Protein AF-A0A954ZUH5-F1 (afdb_monomer)

Structure (mmCIF, N/CA/C/O backbone):
data_AF-A0A954ZUH5-F1
#
_entry.id   AF-A0A954ZUH5-F1
#
loop_
_atom_site.group_PDB
_atom_site.id
_atom_site.type_symbol
_atom_site.label_atom_id
_atom_site.label_alt_id
_atom_site.label_comp_id
_atom_site.label_asym_id
_atom_site.label_entity_id
_atom_site.label_seq_id
_atom_site.pdbx_PDB_ins_code
_atom_site.Cartn_x
_atom_site.Cartn_y
_atom_site.Cartn_z
_atom_site.occupancy
_atom_site.B_iso_or_equiv
_atom_site.auth_seq_id
_atom_site.auth_comp_id
_atom_site.auth_asym_id
_atom_site.auth_atom_id
_atom_site.pdbx_PDB_model_num
ATOM 1 N N . MET A 1 1 ? 46.910 -69.324 -41.216 1.00 46.38 1 MET A N 1
ATOM 2 C CA . MET A 1 1 ? 46.425 -70.567 -40.575 1.00 46.38 1 MET A CA 1
ATOM 3 C C . MET A 1 1 ? 47.470 -71.084 -39.598 1.00 46.38 1 MET A C 1
ATOM 5 O O . MET A 1 1 ? 48.427 -71.662 -40.086 1.00 46.38 1 MET A O 1
ATOM 9 N N . LYS A 1 2 ? 47.300 -70.871 -38.282 1.00 40.41 2 LYS A N 1
ATOM 10 C CA . LYS A 1 2 ? 47.673 -71.784 -37.175 1.00 40.41 2 LYS A CA 1
ATOM 11 C C . LYS A 1 2 ? 46.876 -71.340 -35.934 1.00 40.41 2 LYS A C 1
ATOM 13 O O . LYS A 1 2 ? 47.019 -70.199 -35.511 1.00 40.41 2 LYS A O 1
ATOM 18 N N . TYR A 1 3 ? 45.994 -72.207 -35.438 1.00 48.09 3 TYR A N 1
ATOM 19 C CA . TYR A 1 3 ? 45.197 -72.024 -34.219 1.00 48.09 3 TYR A CA 1
ATOM 20 C C . TYR A 1 3 ? 46.047 -72.396 -32.993 1.00 48.09 3 TYR A C 1
ATOM 22 O O . TYR A 1 3 ? 46.725 -73.423 -33.020 1.00 48.09 3 TYR A O 1
ATOM 30 N N . THR A 1 4 ? 46.011 -71.595 -31.930 1.00 46.72 4 THR A N 1
ATOM 31 C CA . THR A 1 4 ? 46.540 -71.951 -30.602 1.00 46.72 4 THR A CA 1
ATOM 32 C C . THR A 1 4 ? 45.427 -72.613 -29.771 1.00 46.72 4 THR A C 1
ATOM 34 O O . THR A 1 4 ? 44.310 -72.092 -29.759 1.00 46.72 4 THR A O 1
ATOM 37 N N . PRO A 1 5 ? 45.666 -73.767 -29.113 1.00 46.47 5 PRO A N 1
ATOM 38 C CA . PRO A 1 5 ? 44.614 -74.503 -28.423 1.00 46.47 5 PRO A CA 1
ATOM 39 C C . PRO A 1 5 ? 44.419 -74.024 -26.979 1.00 46.47 5 PRO A C 1
ATOM 41 O O . PRO A 1 5 ? 45.350 -73.600 -26.297 1.00 46.47 5 PRO A O 1
ATOM 44 N N . ALA A 1 6 ? 43.166 -74.127 -26.547 1.00 48.19 6 ALA A N 1
ATOM 45 C CA . ALA A 1 6 ? 42.668 -73.840 -25.215 1.00 48.19 6 ALA A CA 1
ATOM 46 C C . ALA A 1 6 ? 43.311 -74.721 -24.131 1.00 48.19 6 ALA A C 1
ATOM 48 O O . ALA A 1 6 ? 43.500 -75.920 -24.328 1.00 48.19 6 ALA A O 1
ATOM 49 N N . MET A 1 7 ? 43.535 -74.143 -22.951 1.00 45.78 7 MET A N 1
ATOM 50 C CA . MET A 1 7 ? 43.726 -74.890 -21.711 1.00 45.78 7 MET A CA 1
ATOM 51 C C . MET A 1 7 ? 42.726 -74.366 -20.678 1.00 45.78 7 MET A C 1
ATOM 53 O O . MET A 1 7 ? 42.839 -73.251 -20.178 1.00 45.78 7 MET A O 1
ATOM 57 N N . ILE A 1 8 ? 41.703 -75.178 -20.430 1.00 51.97 8 ILE A N 1
ATOM 58 C CA . ILE A 1 8 ? 40.716 -75.027 -19.361 1.00 51.97 8 ILE A CA 1
ATOM 59 C C . ILE A 1 8 ? 41.297 -75.717 -18.123 1.00 51.97 8 ILE A C 1
ATOM 61 O O . ILE A 1 8 ? 41.652 -76.891 -18.206 1.00 51.97 8 ILE A O 1
ATOM 65 N N . ALA A 1 9 ? 41.347 -75.035 -16.979 1.00 43.84 9 ALA A N 1
ATOM 66 C CA . ALA A 1 9 ? 41.432 -75.689 -15.674 1.00 43.84 9 ALA A CA 1
ATOM 67 C C . ALA A 1 9 ? 40.775 -74.812 -14.598 1.00 43.84 9 ALA A C 1
ATOM 69 O O . ALA A 1 9 ? 41.176 -73.678 -14.350 1.00 43.84 9 ALA A O 1
ATOM 70 N N . SER A 1 10 ? 39.722 -75.368 -14.014 1.00 49.03 10 SER A N 1
ATOM 71 C CA . SER A 1 10 ? 38.830 -74.784 -13.018 1.00 49.03 10 SER A CA 1
ATOM 72 C C . SER A 1 10 ? 39.357 -74.953 -11.581 1.00 49.03 10 SER A C 1
ATOM 74 O O . SER A 1 10 ? 40.108 -75.888 -11.319 1.00 49.03 10 SER A O 1
ATOM 76 N N . LEU A 1 11 ? 38.792 -74.155 -10.654 1.00 44.03 11 LEU A N 1
ATOM 77 C CA . LEU A 1 11 ? 38.324 -74.546 -9.298 1.00 44.03 11 LEU A CA 1
ATOM 78 C C . LEU A 1 11 ? 39.013 -73.923 -8.041 1.00 44.03 11 LEU A C 1
ATOM 80 O O . LEU A 1 11 ? 39.889 -74.522 -7.437 1.00 44.03 11 LEU A O 1
ATOM 84 N N . ALA A 1 12 ? 38.454 -72.777 -7.609 1.00 45.81 12 ALA A N 1
ATOM 85 C CA . ALA A 1 12 ? 37.779 -72.502 -6.313 1.00 45.81 12 ALA A CA 1
ATOM 86 C C . ALA A 1 12 ? 38.516 -72.134 -4.986 1.00 45.81 12 ALA A C 1
ATOM 88 O O . ALA A 1 12 ? 39.625 -72.570 -4.708 1.00 45.81 12 ALA A O 1
ATOM 89 N N . LEU A 1 13 ? 37.729 -71.421 -4.142 1.00 45.84 13 LEU A N 1
ATOM 90 C CA . LEU A 1 13 ? 37.858 -71.009 -2.716 1.00 45.84 13 LEU A CA 1
ATOM 91 C C . LEU A 1 13 ? 38.630 -69.686 -2.450 1.00 45.84 13 LEU A C 1
ATOM 93 O O . LEU A 1 13 ? 39.673 -69.463 -3.036 1.00 45.84 13 LEU A O 1
ATOM 97 N N . LEU A 1 14 ? 38.224 -68.745 -1.581 1.00 48.12 14 LEU A N 1
ATOM 98 C CA . LEU A 1 14 ? 37.184 -68.695 -0.546 1.00 48.12 14 LEU A CA 1
ATOM 99 C C . LEU A 1 14 ? 36.821 -67.224 -0.227 1.00 48.12 14 LEU A C 1
ATOM 101 O O . LEU A 1 14 ? 37.652 -66.325 -0.317 1.00 48.12 14 LEU A O 1
ATOM 105 N N . SER A 1 15 ? 35.571 -67.014 0.165 1.00 54.16 15 SER A N 1
ATOM 106 C CA . SER A 1 15 ? 34.878 -65.753 0.420 1.00 54.16 15 SER A CA 1
ATOM 107 C C . SER A 1 15 ? 35.461 -64.890 1.549 1.00 54.16 15 SER A C 1
ATOM 109 O O . SER A 1 15 ? 35.590 -65.353 2.679 1.00 54.16 15 SER A O 1
ATOM 111 N N . THR A 1 16 ? 35.607 -63.586 1.309 1.00 53.78 16 THR A N 1
ATOM 112 C CA . THR A 1 16 ? 35.253 -62.573 2.313 1.00 53.78 16 THR A CA 1
ATOM 113 C C . THR A 1 16 ? 33.978 -61.893 1.837 1.00 53.78 16 THR A C 1
ATOM 115 O O . THR A 1 16 ? 33.985 -60.992 1.004 1.00 53.78 16 THR A O 1
ATOM 118 N N . ALA A 1 17 ? 32.838 -62.367 2.340 1.00 52.12 17 ALA A N 1
ATOM 119 C CA . ALA A 1 17 ? 31.619 -61.582 2.280 1.00 52.12 17 ALA A CA 1
ATOM 120 C C . ALA A 1 17 ? 31.846 -60.362 3.180 1.00 52.12 17 ALA A C 1
ATOM 122 O O . ALA A 1 17 ? 31.675 -60.439 4.395 1.00 52.12 17 ALA A O 1
ATOM 123 N N . ALA A 1 18 ? 32.285 -59.243 2.604 1.00 52.88 18 ALA A N 1
ATOM 124 C CA . ALA A 1 18 ? 32.026 -57.966 3.236 1.00 52.88 18 ALA A CA 1
ATOM 125 C C . ALA A 1 18 ? 30.503 -57.863 3.311 1.00 52.88 18 ALA A C 1
ATOM 127 O O . ALA A 1 18 ? 29.826 -57.822 2.283 1.00 52.88 18 ALA A O 1
ATOM 128 N N . LEU A 1 19 ? 29.965 -57.913 4.528 1.00 51.16 19 LEU A N 1
ATOM 129 C CA . LEU A 1 19 ? 28.589 -57.539 4.796 1.00 51.16 19 LEU A CA 1
ATOM 130 C C . LEU A 1 19 ? 28.461 -56.062 4.416 1.00 51.16 19 LEU A C 1
ATOM 132 O O . LEU A 1 19 ? 28.587 -55.179 5.260 1.00 51.16 19 LEU A O 1
ATOM 136 N N . ALA A 1 20 ? 28.213 -55.781 3.139 1.00 53.59 20 ALA A N 1
ATOM 137 C CA . ALA A 1 20 ? 27.422 -54.626 2.790 1.00 53.59 20 ALA A CA 1
ATOM 138 C C . ALA A 1 20 ? 26.044 -54.926 3.388 1.00 53.59 20 ALA A C 1
ATOM 140 O O . ALA A 1 20 ? 25.205 -55.580 2.769 1.00 53.59 20 ALA A O 1
ATOM 141 N N . GLY A 1 21 ? 25.847 -54.525 4.651 1.00 58.97 21 GLY A N 1
ATOM 142 C CA . GLY A 1 21 ? 24.502 -54.338 5.185 1.00 58.97 21 GLY A CA 1
ATOM 143 C C . GLY A 1 21 ? 23.717 -53.511 4.168 1.00 58.97 21 GLY A C 1
ATOM 144 O O . GLY A 1 21 ? 24.354 -52.764 3.421 1.00 58.97 21 GLY A O 1
ATOM 145 N N . PRO A 1 22 ? 22.387 -53.668 4.068 1.00 56.44 22 PRO A N 1
ATOM 146 C CA . PRO A 1 22 ? 21.622 -52.967 3.051 1.00 56.44 22 PRO A CA 1
ATOM 147 C C . PRO A 1 22 ? 21.972 -51.485 3.162 1.00 56.44 22 PRO A C 1
ATOM 149 O O . PRO A 1 22 ? 21.587 -50.827 4.127 1.00 56.44 22 PRO A O 1
ATOM 152 N N . SER A 1 23 ? 22.760 -50.963 2.214 1.00 61.66 23 SER A N 1
ATOM 153 C CA . SER A 1 23 ? 22.836 -49.532 2.002 1.00 61.66 23 SER A CA 1
ATOM 154 C C . SER A 1 23 ? 21.443 -49.252 1.500 1.00 61.66 23 SER A C 1
ATOM 156 O O . SER A 1 23 ? 21.177 -49.531 0.330 1.00 61.66 23 SER A O 1
ATOM 158 N N . GLY A 1 24 ? 20.526 -48.925 2.422 1.00 58.62 24 GLY A N 1
ATOM 159 C CA . GLY A 1 24 ? 19.152 -48.575 2.103 1.00 58.62 24 GLY A CA 1
ATOM 160 C C . GLY A 1 24 ? 19.267 -47.674 0.898 1.00 58.62 24 GLY A C 1
ATOM 161 O O . GLY A 1 24 ? 19.925 -46.637 1.010 1.00 58.62 24 GLY A O 1
ATOM 162 N N . GLY A 1 25 ? 18.863 -48.207 -0.266 1.00 61.41 25 GLY A N 1
ATOM 163 C CA . GLY A 1 25 ? 19.246 -47.636 -1.551 1.00 61.41 25 GLY A CA 1
ATOM 164 C C . GLY A 1 25 ? 18.950 -46.153 -1.486 1.00 61.41 25 GLY A C 1
ATOM 165 O O . GLY A 1 25 ? 17.997 -45.781 -0.804 1.00 61.41 25 GLY A O 1
ATOM 166 N N . ALA A 1 26 ? 19.786 -45.311 -2.095 1.00 62.41 26 ALA A N 1
ATOM 167 C CA . ALA A 1 26 ? 19.465 -43.896 -2.178 1.00 62.41 26 ALA A CA 1
ATOM 168 C C . ALA A 1 26 ? 18.059 -43.810 -2.780 1.00 62.41 26 ALA A C 1
ATOM 170 O O . ALA A 1 26 ? 17.872 -44.085 -3.965 1.00 62.41 26 ALA A O 1
ATOM 171 N N . PHE A 1 27 ? 17.057 -43.586 -1.930 1.00 65.19 27 PHE A N 1
ATOM 172 C CA . PHE A 1 27 ? 15.677 -43.479 -2.348 1.00 65.19 27 PHE A CA 1
ATOM 173 C C . PHE A 1 27 ? 15.597 -42.093 -2.962 1.00 65.19 27 PHE A C 1
ATOM 175 O O . PHE A 1 27 ? 15.277 -41.109 -2.304 1.00 65.19 27 PHE A O 1
ATOM 182 N N . GLU A 1 28 ? 16.044 -42.014 -4.207 1.00 70.88 28 GLU A N 1
ATOM 183 C CA . GLU A 1 28 ? 15.976 -40.816 -5.006 1.00 70.88 28 GLU A CA 1
ATOM 184 C C . GLU A 1 28 ? 14.558 -40.736 -5.554 1.00 70.88 28 GLU A C 1
ATOM 186 O O . GLU A 1 28 ? 14.070 -41.647 -6.228 1.00 70.88 28 GLU A O 1
ATOM 191 N N . ILE A 1 29 ? 13.867 -39.649 -5.226 1.00 69.50 29 ILE A N 1
ATOM 192 C CA . ILE A 1 29 ? 12.591 -39.338 -5.855 1.00 69.50 29 ILE A CA 1
ATOM 193 C C . ILE A 1 29 ? 12.925 -38.834 -7.258 1.00 69.50 29 ILE A C 1
ATOM 195 O O . ILE A 1 29 ? 13.172 -37.651 -7.468 1.00 69.50 29 ILE A O 1
ATOM 199 N N . THR A 1 30 ? 12.962 -39.751 -8.221 1.00 78.31 30 THR A N 1
ATOM 200 C CA . THR A 1 30 ? 13.304 -39.443 -9.618 1.00 78.31 30 THR A CA 1
ATOM 201 C C . THR A 1 30 ? 12.175 -38.733 -10.364 1.00 78.31 30 THR A C 1
ATOM 203 O O . THR A 1 30 ? 12.374 -38.246 -11.474 1.00 78.31 30 THR A O 1
ATOM 206 N N . TRP A 1 31 ? 10.971 -38.704 -9.787 1.00 79.44 31 TRP A N 1
ATOM 207 C CA . TRP A 1 31 ? 9.814 -38.017 -10.344 1.00 79.44 31 TRP A CA 1
ATOM 208 C C . TRP A 1 31 ? 8.847 -37.595 -9.239 1.00 79.44 31 TRP A C 1
ATOM 210 O O . TRP A 1 31 ? 8.526 -38.380 -8.347 1.00 79.44 31 TRP A O 1
ATOM 220 N N . TYR A 1 32 ? 8.359 -36.363 -9.330 1.00 67.88 32 TYR A N 1
ATOM 221 C CA . TYR A 1 32 ? 7.309 -35.813 -8.482 1.00 67.88 32 TYR A CA 1
ATOM 222 C C . TYR A 1 32 ? 6.506 -34.781 -9.283 1.00 67.88 32 TYR A C 1
ATOM 224 O O . TYR A 1 32 ? 7.042 -34.139 -10.186 1.00 67.88 32 TYR A O 1
ATOM 232 N N . THR A 1 33 ? 5.230 -34.605 -8.940 1.00 58.50 33 THR A N 1
ATOM 233 C CA . THR A 1 33 ? 4.425 -33.446 -9.357 1.00 58.50 33 THR A CA 1
ATOM 234 C C . THR A 1 33 ? 3.999 -32.694 -8.100 1.00 58.50 33 THR A C 1
ATOM 236 O O . THR A 1 33 ? 3.696 -33.315 -7.082 1.00 58.50 33 THR A O 1
ATOM 239 N N . ILE A 1 34 ? 4.040 -31.362 -8.143 1.00 66.38 34 ILE A N 1
ATOM 240 C CA . ILE A 1 34 ? 3.505 -30.502 -7.084 1.00 66.38 34 ILE A CA 1
ATOM 241 C C . ILE A 1 34 ? 2.141 -30.007 -7.567 1.00 66.38 34 ILE A C 1
ATOM 243 O O . ILE A 1 34 ? 2.070 -29.118 -8.410 1.00 66.38 34 ILE A O 1
ATOM 247 N N . ASP A 1 35 ? 1.066 -30.605 -7.057 1.00 57.31 35 ASP A N 1
ATOM 248 C CA . ASP A 1 35 ? -0.304 -30.329 -7.519 1.00 57.31 35 ASP A CA 1
ATOM 249 C C . ASP A 1 35 ? -0.945 -29.097 -6.844 1.00 57.31 35 ASP A C 1
ATOM 251 O O . ASP A 1 35 ? -2.060 -28.705 -7.188 1.00 57.31 35 ASP A O 1
ATOM 255 N N . ALA A 1 36 ? -0.255 -28.469 -5.882 1.00 59.25 36 ALA A N 1
ATOM 256 C CA . ALA A 1 36 ? -0.742 -27.295 -5.158 1.00 59.25 36 ALA A CA 1
ATOM 257 C C . ALA A 1 36 ? 0.377 -26.275 -4.886 1.00 59.25 36 ALA A C 1
ATOM 259 O O . ALA A 1 36 ? 1.430 -26.617 -4.355 1.00 59.25 36 ALA A O 1
ATOM 260 N N . GLY A 1 37 ? 0.121 -25.003 -5.212 1.00 62.31 37 GLY A N 1
ATOM 261 C CA . GLY A 1 37 ? 1.075 -23.891 -5.073 1.00 62.31 37 GLY A CA 1
ATOM 262 C C . GLY A 1 37 ? 1.131 -23.226 -3.688 1.00 62.31 37 GLY A C 1
ATOM 263 O O . GLY A 1 37 ? 1.860 -22.252 -3.514 1.00 62.31 37 GLY A O 1
ATOM 264 N N . GLY A 1 38 ? 0.372 -23.717 -2.701 1.00 68.69 38 GLY A N 1
ATOM 265 C CA . GLY A 1 38 ? 0.301 -23.160 -1.343 1.00 68.69 38 GLY A CA 1
ATOM 266 C C . GLY A 1 38 ? -1.117 -23.084 -0.770 1.00 68.69 38 GLY A C 1
ATOM 267 O O . GLY A 1 38 ? -2.087 -23.428 -1.439 1.00 68.69 38 GLY A O 1
ATOM 268 N N . THR A 1 39 ? -1.233 -22.635 0.481 1.00 64.00 39 THR A N 1
ATOM 269 C CA . THR A 1 39 ? -2.492 -22.483 1.234 1.00 64.00 39 THR A CA 1
ATOM 270 C C . THR A 1 39 ? -2.426 -21.247 2.135 1.00 64.00 39 THR A C 1
ATOM 272 O O . THR A 1 39 ? -1.376 -20.962 2.711 1.00 64.00 39 THR A O 1
ATOM 275 N N . ASN A 1 40 ? -3.549 -20.542 2.298 1.00 62.09 40 ASN A N 1
ATOM 276 C CA . ASN A 1 40 ? -3.732 -19.523 3.335 1.00 62.09 40 ASN A CA 1
ATOM 277 C C .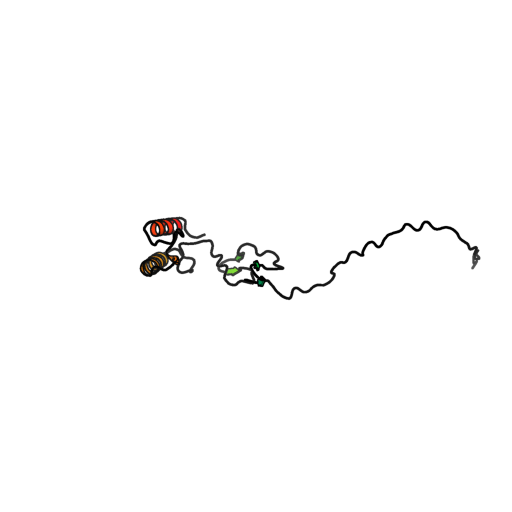 ASN A 1 40 ? -4.821 -20.011 4.294 1.00 62.09 40 ASN A C 1
ATOM 279 O O . ASN A 1 40 ? -5.984 -20.090 3.901 1.00 62.09 40 ASN A O 1
ATOM 283 N N . GLY A 1 41 ? -4.427 -20.401 5.505 1.00 66.00 41 GLY A N 1
ATOM 284 C CA . GLY A 1 41 ? -5.356 -20.912 6.513 1.00 66.00 41 GLY A CA 1
ATOM 285 C C . GLY A 1 41 ? -5.577 -22.424 6.466 1.00 66.00 41 GLY A C 1
ATOM 286 O O . GLY A 1 41 ? -6.699 -22.889 6.669 1.00 66.00 41 GLY A O 1
ATOM 287 N N . SER A 1 42 ? -4.529 -23.222 6.214 1.00 73.75 42 SER A N 1
ATOM 288 C CA . SER A 1 42 ? -4.628 -24.652 6.531 1.00 73.75 42 SER A CA 1
ATOM 289 C C . SER A 1 42 ? -4.750 -24.798 8.043 1.00 73.75 42 SER A C 1
ATOM 291 O O . SER A 1 42 ? -3.822 -24.485 8.785 1.00 73.75 42 SER A O 1
ATOM 293 N N . THR A 1 43 ? -5.914 -25.236 8.507 1.00 82.12 43 THR A N 1
ATOM 294 C CA . THR A 1 43 ? -6.233 -25.332 9.933 1.00 82.12 43 THR A CA 1
ATOM 295 C C . THR A 1 43 ? -6.215 -26.783 10.396 1.00 82.12 43 THR A C 1
ATOM 297 O O . THR A 1 43 ? -6.664 -27.695 9.701 1.00 82.12 43 THR A O 1
ATOM 300 N N . GLY A 1 44 ? -5.677 -27.001 11.595 1.00 76.69 44 GLY A N 1
ATOM 301 C CA . GLY A 1 44 ? -5.596 -28.306 12.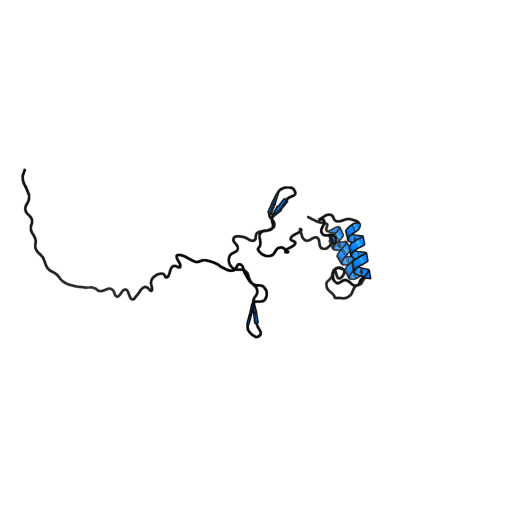242 1.00 76.69 44 GLY A CA 1
ATOM 302 C C . GLY A 1 44 ? -5.691 -28.153 13.755 1.00 76.69 44 GLY A C 1
ATOM 303 O O . GLY A 1 44 ? -4.683 -27.989 14.440 1.00 76.69 44 GLY A O 1
ATOM 304 N N . GLY A 1 45 ? -6.913 -28.190 14.290 1.00 82.06 45 GLY A N 1
ATOM 305 C CA . GLY A 1 45 ? -7.159 -27.926 15.709 1.00 82.06 45 GLY A CA 1
ATOM 306 C C . GLY A 1 45 ? -6.893 -26.459 16.062 1.00 82.06 45 GLY A C 1
ATOM 307 O O . GLY A 1 45 ? -7.464 -25.570 15.444 1.00 82.06 45 GLY A O 1
ATOM 308 N N . ALA A 1 46 ? -6.033 -26.210 17.054 1.00 84.06 46 ALA A N 1
ATOM 309 C CA . ALA A 1 46 ? -5.660 -24.858 17.489 1.00 84.06 46 ALA A CA 1
ATOM 310 C C . ALA A 1 46 ? -4.563 -24.204 16.625 1.00 84.06 46 ALA A C 1
ATOM 312 O O . ALA A 1 46 ? -4.119 -23.103 16.942 1.00 84.06 46 ALA A O 1
ATOM 313 N N . PHE A 1 47 ? -4.091 -24.887 15.580 1.00 62.91 47 PHE A N 1
ATOM 314 C CA . PHE A 1 47 ? -2.986 -24.417 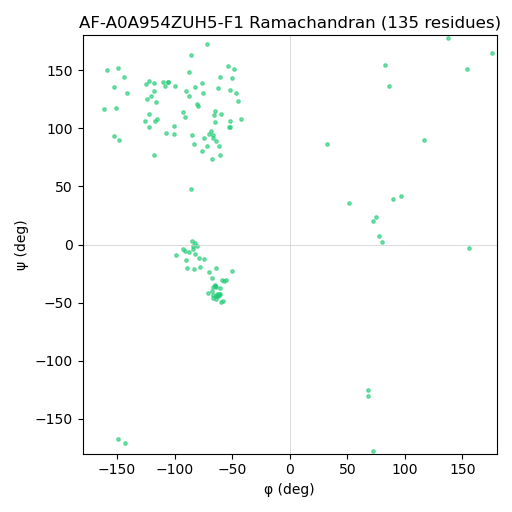14.755 1.00 62.91 47 PHE A CA 1
ATOM 315 C C . PHE A 1 47 ? -3.464 -24.018 13.367 1.00 62.91 47 PHE A C 1
ATOM 317 O O . PHE A 1 47 ? -4.279 -24.704 12.743 1.00 62.91 47 PHE A O 1
ATOM 324 N N . GLU A 1 48 ? -2.891 -22.924 12.888 1.00 77.19 48 GLU A N 1
ATOM 325 C CA . GLU A 1 48 ? -3.049 -22.421 11.536 1.00 77.19 48 GLU A CA 1
ATOM 326 C C . GLU A 1 48 ? -1.680 -22.421 10.855 1.00 77.19 48 GLU A C 1
ATOM 328 O O . GLU A 1 48 ? -0.681 -21.982 11.430 1.00 77.19 48 GLU A O 1
ATOM 333 N N . LEU A 1 49 ? -1.635 -22.957 9.639 1.00 66.56 49 LEU A N 1
ATOM 334 C CA . LEU A 1 49 ? -0.458 -23.007 8.791 1.00 66.56 49 LEU A CA 1
ATOM 335 C C . LEU A 1 49 ? -0.777 -22.339 7.454 1.00 66.56 49 LEU A C 1
ATOM 337 O O . LEU A 1 49 ? -1.700 -22.735 6.739 1.00 66.56 49 LEU A O 1
ATOM 341 N N . SER A 1 50 ? 0.043 -21.360 7.098 1.00 72.75 50 SER A N 1
ATOM 342 C CA . SER A 1 50 ? 0.009 -20.693 5.800 1.00 72.75 50 SER A CA 1
ATOM 343 C C . SER A 1 50 ? 1.390 -20.785 5.165 1.00 72.75 50 SER A C 1
ATOM 345 O O . SER A 1 50 ? 2.404 -20.648 5.849 1.00 72.75 50 SER A O 1
ATOM 347 N N . GLY A 1 51 ? 1.444 -21.057 3.863 1.00 64.19 51 GLY A N 1
ATOM 348 C CA . GLY A 1 51 ? 2.712 -21.213 3.155 1.00 64.19 51 GLY A CA 1
ATOM 349 C C . GLY A 1 51 ? 2.550 -21.614 1.694 1.00 64.19 51 GLY A C 1
ATOM 350 O O . GLY A 1 51 ? 1.483 -22.057 1.267 1.00 64.19 51 GLY A O 1
ATOM 351 N N . THR A 1 52 ? 3.628 -21.464 0.929 1.00 64.25 52 THR A N 1
ATOM 352 C CA . THR A 1 52 ? 3.734 -21.830 -0.490 1.00 64.25 52 THR A CA 1
ATOM 353 C C . THR A 1 52 ? 4.886 -22.822 -0.678 1.00 64.25 52 THR A C 1
ATOM 355 O O . THR A 1 52 ? 5.926 -22.703 -0.033 1.00 64.25 52 THR A O 1
ATOM 358 N N . ILE A 1 53 ? 4.713 -23.830 -1.539 1.00 61.22 53 ILE A N 1
ATOM 359 C CA . ILE A 1 53 ? 5.767 -24.801 -1.879 1.00 61.22 53 ILE A CA 1
ATOM 360 C C . ILE A 1 53 ? 6.095 -24.641 -3.365 1.00 61.22 53 ILE A C 1
ATOM 362 O O . ILE A 1 53 ? 5.215 -24.786 -4.208 1.00 61.22 53 ILE A O 1
ATOM 366 N N . GLY A 1 54 ? 7.366 -24.361 -3.678 1.00 60.25 54 GLY A N 1
ATOM 367 C CA . GLY A 1 54 ? 7.884 -24.387 -5.051 1.00 60.25 54 GLY A CA 1
ATOM 368 C C . GLY A 1 54 ? 7.947 -23.052 -5.803 1.00 60.25 54 GLY A C 1
ATOM 369 O O . GLY A 1 54 ? 7.654 -23.034 -6.994 1.00 60.25 54 GLY A O 1
ATOM 370 N N . GLN A 1 55 ? 8.366 -21.946 -5.178 1.00 55.03 55 GLN A N 1
ATOM 371 C CA . GLN A 1 55 ? 8.699 -20.735 -5.944 1.00 55.03 55 GLN A CA 1
ATOM 372 C C . GLN A 1 55 ? 10.190 -20.706 -6.327 1.00 55.03 55 GLN A C 1
ATOM 374 O O . GLN A 1 55 ? 11.020 -20.503 -5.440 1.00 55.03 55 GLN A O 1
ATOM 379 N N . PRO A 1 56 ? 10.573 -20.876 -7.610 1.00 52.50 56 PRO A N 1
ATOM 380 C CA . PRO A 1 56 ? 11.831 -20.314 -8.086 1.00 52.50 56 PRO A CA 1
ATOM 381 C C . PRO A 1 56 ? 11.702 -18.787 -8.012 1.00 52.50 56 PRO A C 1
ATOM 383 O O . PRO A 1 56 ? 10.826 -18.228 -8.663 1.00 52.50 56 PRO A O 1
ATOM 386 N N . ASP A 1 57 ? 12.508 -18.161 -7.152 1.00 50.81 57 ASP A N 1
ATOM 387 C CA . ASP A 1 57 ? 12.624 -16.711 -6.938 1.00 50.81 57 ASP A CA 1
ATOM 388 C C . ASP A 1 57 ? 11.326 -15.910 -7.144 1.00 50.81 57 ASP A C 1
ATOM 390 O O . ASP A 1 57 ? 11.094 -15.292 -8.185 1.00 50.81 57 ASP A O 1
ATOM 394 N N . ALA A 1 58 ? 10.516 -15.807 -6.088 1.00 50.94 58 ALA A N 1
ATOM 395 C CA . ALA A 1 58 ? 9.746 -14.584 -5.881 1.00 50.94 58 ALA A CA 1
ATOM 396 C C . ALA A 1 58 ? 10.738 -13.455 -5.540 1.00 50.94 58 ALA A C 1
ATOM 398 O O . ALA A 1 58 ? 10.917 -13.080 -4.383 1.00 50.94 58 ALA A O 1
ATOM 399 N N . GLY A 1 59 ? 11.471 -12.996 -6.552 1.00 56.81 59 GLY A N 1
ATOM 400 C CA . GLY A 1 59 ? 12.320 -11.819 -6.462 1.00 56.81 59 GLY A CA 1
ATOM 401 C C . GLY A 1 59 ? 11.482 -10.543 -6.393 1.00 56.81 59 GLY A C 1
ATOM 402 O O . GLY A 1 59 ? 10.262 -10.565 -6.567 1.00 56.81 59 GLY A O 1
ATOM 403 N N . ALA A 1 60 ? 12.151 -9.413 -6.155 1.00 56.69 60 ALA A N 1
ATOM 404 C CA . ALA A 1 60 ? 11.522 -8.100 -6.250 1.00 56.69 60 ALA A CA 1
ATOM 405 C C . ALA A 1 60 ? 10.834 -7.920 -7.616 1.00 56.69 60 ALA A C 1
ATOM 407 O O . ALA A 1 60 ? 11.241 -8.528 -8.609 1.00 56.69 60 ALA A O 1
ATOM 408 N N . VAL A 1 61 ? 9.807 -7.067 -7.659 1.00 61.41 61 VAL A N 1
ATOM 409 C CA . VAL A 1 61 ? 9.085 -6.716 -8.889 1.00 61.41 61 VAL A CA 1
ATOM 410 C C . VAL A 1 61 ? 10.065 -6.435 -10.023 1.00 61.41 61 VAL A C 1
ATOM 412 O O . VAL A 1 61 ? 10.931 -5.565 -9.914 1.00 61.41 61 VAL A O 1
ATOM 415 N N . MET A 1 62 ? 9.912 -7.167 -11.124 1.00 64.00 62 MET A N 1
ATOM 416 C CA . MET A 1 62 ? 10.700 -6.925 -12.323 1.00 64.00 62 MET A CA 1
ATOM 417 C C . MET A 1 62 ? 10.086 -5.737 -13.064 1.00 64.00 62 MET A C 1
ATOM 419 O O . MET A 1 62 ? 8.926 -5.794 -13.478 1.00 64.00 62 MET A O 1
ATOM 423 N N . THR A 1 63 ? 10.856 -4.664 -13.240 1.00 69.06 63 THR A N 1
ATOM 424 C CA . THR A 1 63 ? 10.427 -3.470 -13.980 1.00 69.06 63 THR A CA 1
ATOM 425 C C . THR A 1 63 ? 11.101 -3.395 -15.348 1.00 69.06 63 THR A C 1
ATOM 427 O O . THR A 1 63 ? 12.281 -3.712 -15.512 1.00 69.06 63 THR A O 1
ATOM 430 N N . GLY A 1 64 ? 10.333 -2.985 -16.359 1.00 67.19 64 GLY A N 1
ATOM 431 C CA . GLY A 1 64 ? 10.801 -2.812 -17.732 1.00 67.19 64 GLY A CA 1
ATOM 432 C C . GLY A 1 64 ? 9.968 -1.765 -18.467 1.00 67.19 64 GLY A C 1
ATOM 433 O O . GLY A 1 64 ? 8.930 -2.075 -19.049 1.00 67.19 64 GLY A O 1
ATOM 434 N N . GLY A 1 65 ? 10.417 -0.507 -18.450 1.00 76.25 65 GLY A N 1
ATOM 435 C CA . GLY A 1 65 ? 9.648 0.612 -19.004 1.00 76.25 65 GLY A CA 1
ATOM 436 C C . GLY A 1 65 ? 8.393 0.898 -18.172 1.00 76.25 65 GLY A C 1
ATOM 437 O O . GLY A 1 65 ? 8.486 1.006 -16.956 1.00 76.25 65 GLY A O 1
ATOM 438 N N . GLN A 1 66 ? 7.225 1.006 -18.816 1.00 62.12 66 GLN A N 1
ATOM 439 C CA . GLN A 1 66 ? 5.934 1.157 -18.118 1.00 62.12 66 GLN A CA 1
ATOM 440 C C . GLN A 1 66 ? 5.352 -0.165 -17.595 1.00 62.12 66 GLN A C 1
ATOM 442 O O . GLN A 1 66 ? 4.277 -0.174 -17.002 1.00 62.12 66 GLN A O 1
ATOM 447 N N . PHE A 1 67 ? 6.021 -1.291 -17.839 1.00 53.72 67 PHE A N 1
ATOM 448 C CA . PHE A 1 67 ? 5.517 -2.597 -17.443 1.00 53.72 67 PHE A CA 1
ATOM 449 C C . PHE A 1 67 ? 6.175 -3.056 -16.147 1.00 53.72 67 PHE A C 1
ATOM 451 O O . PHE A 1 67 ? 7.392 -2.960 -15.966 1.00 53.72 67 PHE A O 1
ATOM 458 N N . SER A 1 68 ? 5.338 -3.593 -15.268 1.00 60.38 68 SER A N 1
ATOM 459 C CA . SER A 1 68 ? 5.723 -4.229 -14.019 1.00 60.38 68 SER A CA 1
ATOM 460 C C . SER A 1 68 ? 5.228 -5.669 -14.054 1.00 60.38 68 SER A C 1
ATOM 462 O O . SER A 1 68 ? 4.060 -5.922 -14.359 1.00 60.38 68 SER A O 1
ATOM 464 N N . LEU A 1 69 ? 6.125 -6.615 -13.785 1.00 61.00 69 LEU A N 1
ATOM 465 C CA . LEU A 1 69 ? 5.797 -8.026 -13.648 1.00 61.00 69 LEU A CA 1
ATOM 466 C C . LEU A 1 69 ? 6.116 -8.451 -12.216 1.00 61.00 69 LEU A C 1
ATOM 468 O O . LEU A 1 69 ? 7.278 -8.602 -11.836 1.00 61.00 69 LEU A O 1
ATOM 472 N N . SER A 1 70 ? 5.062 -8.644 -11.429 1.00 65.62 70 SER A N 1
ATOM 473 C CA . SER A 1 70 ? 5.151 -9.273 -10.115 1.00 65.62 70 SER A CA 1
ATOM 474 C C . SER A 1 70 ? 4.899 -10.770 -10.278 1.00 65.62 70 SER A C 1
ATOM 476 O O . SER A 1 70 ? 3.818 -11.183 -10.701 1.00 65.62 70 SER A O 1
ATOM 478 N N . GLY A 1 71 ? 5.915 -11.588 -10.010 1.00 59.19 71 GLY A N 1
ATOM 479 C CA . GLY A 1 71 ? 5.763 -13.040 -9.962 1.00 59.19 71 GLY A CA 1
ATOM 480 C C . GLY A 1 71 ? 5.088 -13.468 -8.658 1.00 59.19 71 GLY A C 1
ATOM 481 O O . GLY A 1 71 ? 5.405 -12.949 -7.594 1.00 59.19 71 GLY A O 1
ATOM 482 N N . GLY A 1 72 ? 4.165 -14.429 -8.711 1.00 61.78 72 GLY A N 1
ATOM 483 C CA . GLY A 1 72 ? 3.482 -14.934 -7.517 1.00 61.78 72 GLY A CA 1
ATOM 484 C C . GLY A 1 72 ? 2.100 -15.508 -7.813 1.00 61.78 72 GLY A C 1
ATOM 485 O O . GLY A 1 72 ? 1.436 -15.092 -8.755 1.00 61.78 72 GLY A O 1
ATOM 486 N N . PHE A 1 73 ? 1.661 -16.474 -7.002 1.00 56.25 73 PHE A N 1
ATOM 487 C CA . PHE A 1 73 ? 0.298 -17.026 -7.061 1.00 56.25 73 PHE A CA 1
ATOM 488 C C . PHE A 1 73 ? -0.738 -16.114 -6.372 1.00 56.25 73 PHE A C 1
ATOM 490 O O . PHE A 1 73 ? -1.936 -16.299 -6.554 1.00 56.25 73 PHE A O 1
ATOM 497 N N . TRP A 1 74 ? -0.288 -15.107 -5.614 1.00 56.00 74 TRP A N 1
ATOM 498 C CA . TRP A 1 74 ? -1.146 -14.143 -4.924 1.00 56.00 74 TRP A CA 1
ATOM 499 C C . TRP A 1 74 ? -1.211 -12.823 -5.712 1.00 56.00 74 TRP A C 1
ATOM 501 O O . TRP A 1 74 ? -0.325 -11.978 -5.553 1.00 56.00 74 TRP A O 1
ATOM 511 N N . PRO A 1 75 ? -2.229 -12.617 -6.571 1.00 49.28 75 PRO A N 1
ATOM 512 C CA . PRO A 1 75 ? -2.470 -11.327 -7.204 1.00 49.28 75 PRO A CA 1
ATOM 513 C C . PRO A 1 75 ? -2.958 -10.362 -6.119 1.00 49.28 75 PRO A C 1
ATOM 515 O O . PRO A 1 75 ? -4.127 -10.376 -5.744 1.00 49.28 75 PRO A O 1
ATOM 518 N N . GLY A 1 76 ? -2.045 -9.582 -5.546 1.00 53.06 76 GLY A N 1
ATOM 519 C CA . GLY A 1 76 ? -2.393 -8.655 -4.467 1.00 53.06 76 GLY A CA 1
ATOM 520 C C . GLY A 1 76 ? -1.260 -8.260 -3.531 1.00 53.06 76 G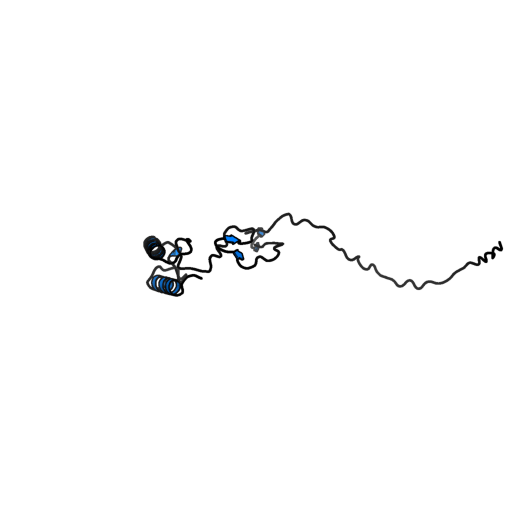LY A C 1
ATOM 521 O O . GLY A 1 76 ? -1.478 -7.400 -2.682 1.00 53.06 76 GLY A O 1
ATOM 522 N N . VAL A 1 77 ? -0.042 -8.797 -3.683 1.00 50.41 77 VAL A N 1
ATOM 523 C CA . VAL A 1 77 ? 1.121 -8.066 -3.165 1.00 50.41 77 VAL A CA 1
ATOM 524 C C . VAL A 1 77 ? 1.328 -6.863 -4.079 1.00 50.41 77 VAL A C 1
ATOM 526 O O . VAL A 1 77 ? 2.053 -6.916 -5.070 1.00 50.41 77 VAL A O 1
ATOM 529 N N . ASN A 1 78 ? 0.592 -5.791 -3.781 1.00 50.56 78 ASN A N 1
ATOM 530 C CA . ASN A 1 78 ? 0.832 -4.453 -4.293 1.00 50.56 78 ASN A CA 1
ATOM 531 C C . ASN A 1 78 ? 2.222 -4.037 -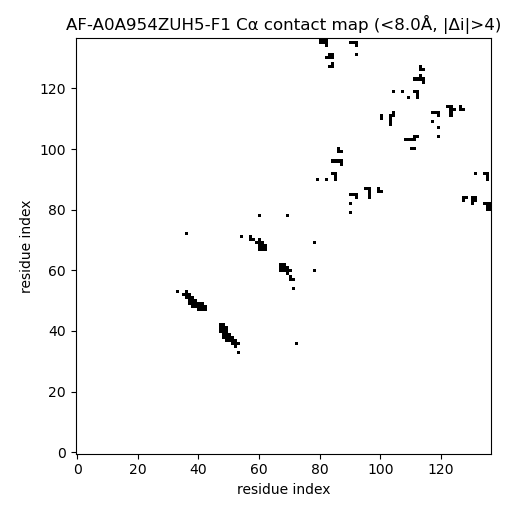3.819 1.00 50.56 78 ASN A C 1
ATOM 533 O O . ASN A 1 78 ? 2.380 -3.279 -2.873 1.00 50.56 78 ASN A O 1
ATOM 537 N N . ASN A 1 79 ? 3.247 -4.559 -4.477 1.00 51.09 79 ASN A N 1
ATOM 538 C CA . ASN A 1 79 ? 4.596 -4.048 -4.390 1.00 51.09 79 ASN A CA 1
ATOM 539 C C . ASN A 1 79 ? 4.719 -2.914 -5.418 1.00 51.09 79 ASN A C 1
ATOM 541 O O . ASN A 1 79 ? 5.672 -2.851 -6.195 1.00 51.09 79 ASN A O 1
ATOM 545 N N . ALA A 1 80 ? 3.728 -2.010 -5.419 1.00 52.84 80 ALA A N 1
ATOM 546 C CA . ALA A 1 80 ? 4.056 -0.620 -5.651 1.00 52.84 80 ALA A CA 1
ATOM 547 C C . ALA A 1 80 ? 5.170 -0.309 -4.638 1.00 52.84 80 ALA A C 1
ATOM 549 O O . ALA A 1 80 ? 5.071 -0.763 -3.487 1.00 52.84 80 ALA A O 1
ATOM 550 N N . PRO A 1 81 ? 6.270 0.335 -5.055 1.00 54.03 81 PRO A N 1
ATOM 551 C CA . PRO A 1 81 ? 7.271 0.770 -4.099 1.00 54.03 81 PRO A CA 1
ATOM 552 C C . PRO A 1 81 ? 6.539 1.450 -2.942 1.00 54.03 81 PRO A C 1
ATOM 554 O O . PRO A 1 81 ? 5.618 2.215 -3.209 1.00 54.03 81 PRO A O 1
ATOM 557 N N . ALA A 1 82 ? 6.847 1.070 -1.697 1.00 63.25 82 ALA A N 1
ATOM 558 C CA . ALA A 1 82 ? 6.033 1.442 -0.547 1.00 63.25 82 ALA A CA 1
ATOM 559 C C . ALA A 1 82 ? 5.814 2.960 -0.532 1.00 63.25 82 ALA A C 1
ATOM 561 O O . ALA A 1 82 ? 6.689 3.723 -0.131 1.00 63.25 82 ALA A O 1
ATOM 562 N N . CYS A 1 83 ? 4.630 3.364 -0.978 1.00 78.12 83 CYS A N 1
ATOM 563 C CA . CYS A 1 83 ? 4.143 4.725 -0.997 1.00 78.12 83 CYS A CA 1
ATOM 564 C C . CYS A 1 83 ? 2.925 4.757 -0.102 1.00 78.12 83 CYS A C 1
ATOM 566 O O . CYS A 1 83 ? 1.804 4.745 -0.603 1.00 78.12 83 CYS A O 1
ATOM 568 N N . PRO A 1 84 ? 3.111 4.762 1.229 1.00 84.81 84 PRO A N 1
ATOM 569 C CA . PRO A 1 84 ? 1.976 4.772 2.139 1.00 84.81 84 PRO A CA 1
ATOM 570 C C . PRO A 1 84 ? 1.039 5.948 1.852 1.00 84.81 84 PRO A C 1
ATOM 572 O O . PRO A 1 84 ? -0.161 5.830 2.044 1.00 84.81 84 PRO A O 1
ATOM 575 N N . ALA A 1 85 ? 1.593 7.065 1.366 1.00 89.50 85 ALA A N 1
ATOM 576 C CA . ALA A 1 85 ? 0.856 8.277 1.047 1.00 89.50 85 ALA A CA 1
ATOM 577 C C . ALA A 1 85 ? 0.161 8.281 -0.331 1.00 89.50 85 ALA A C 1
ATOM 579 O O . ALA A 1 85 ? -0.602 9.210 -0.564 1.00 89.50 85 ALA A O 1
ATOM 580 N N . ASP A 1 86 ? 0.381 7.296 -1.214 1.00 90.31 86 ASP A N 1
ATOM 581 C CA . ASP A 1 86 ? -0.418 7.125 -2.441 1.00 90.31 86 ASP A CA 1
ATOM 582 C C . ASP A 1 86 ? -1.682 6.326 -2.099 1.00 90.31 86 ASP A C 1
ATOM 584 O O . ASP A 1 86 ? -1.683 5.094 -2.037 1.00 90.31 86 ASP A O 1
ATOM 588 N N . LEU A 1 87 ? -2.760 7.051 -1.811 1.00 89.38 87 LEU A N 1
ATOM 589 C CA . LEU A 1 87 ? -4.034 6.460 -1.399 1.00 89.38 87 LEU A CA 1
ATOM 590 C C . LEU A 1 87 ? -4.945 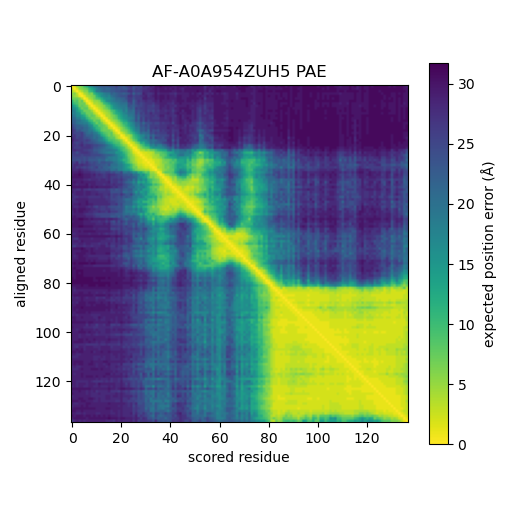6.157 -2.587 1.00 89.38 87 LEU A C 1
ATOM 592 O O . LEU A 1 87 ? -5.948 5.456 -2.427 1.00 89.38 87 LEU A O 1
ATOM 596 N N . THR A 1 88 ? -4.624 6.691 -3.765 1.00 86.31 88 THR A N 1
ATOM 597 C CA . THR A 1 88 ? -5.368 6.421 -4.999 1.00 86.31 88 THR A CA 1
ATOM 598 C C . THR A 1 88 ? -4.834 5.195 -5.744 1.00 86.31 88 THR A C 1
ATOM 600 O O . THR A 1 88 ? -5.581 4.573 -6.505 1.00 86.31 88 THR A O 1
ATOM 603 N N . GLY A 1 89 ? -3.590 4.795 -5.463 1.00 83.44 89 GLY A N 1
ATOM 604 C CA . GLY A 1 89 ? -2.908 3.647 -6.054 1.00 83.44 89 GLY A CA 1
ATOM 605 C C . GLY A 1 89 ? -2.493 3.878 -7.506 1.00 83.44 89 GLY A C 1
ATOM 606 O O . GLY A 1 89 ? -2.324 2.908 -8.250 1.00 83.44 89 GLY A O 1
ATOM 607 N N . ASP A 1 90 ? -2.392 5.138 -7.932 1.00 81.56 90 ASP A N 1
ATOM 608 C CA . ASP A 1 90 ? -2.066 5.523 -9.306 1.00 81.56 90 ASP A CA 1
ATOM 609 C C . ASP A 1 90 ? -0.557 5.744 -9.533 1.00 81.56 90 ASP A C 1
ATOM 611 O O . ASP A 1 90 ? -0.119 5.956 -10.669 1.00 81.56 90 ASP A O 1
ATOM 615 N N . GLY A 1 91 ?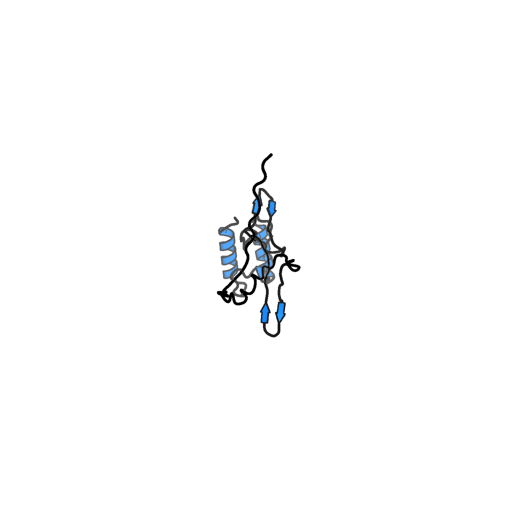 0.247 5.634 -8.470 1.00 78.81 91 GLY A N 1
ATOM 616 C CA . GLY A 1 91 ? 1.692 5.822 -8.480 1.00 78.81 91 GLY A CA 1
ATOM 617 C C . GLY A 1 91 ? 2.131 7.287 -8.522 1.00 78.81 91 GLY A C 1
ATOM 618 O O . GLY A 1 91 ? 3.323 7.550 -8.692 1.00 78.81 91 GLY A O 1
ATOM 619 N N . MET A 1 92 ? 1.214 8.253 -8.400 1.00 84.75 92 MET A N 1
ATOM 620 C CA . MET A 1 92 ? 1.505 9.682 -8.477 1.00 84.75 92 MET A CA 1
ATOM 621 C C . MET A 1 92 ? 1.072 10.421 -7.217 1.00 84.75 92 MET A C 1
ATOM 623 O O . MET A 1 92 ? -0.060 10.874 -7.109 1.00 84.75 92 MET A O 1
ATOM 627 N N . LEU A 1 93 ? 2.032 10.719 -6.345 1.00 89.31 93 LEU A N 1
ATOM 628 C CA . LEU A 1 93 ? 1.788 11.513 -5.146 1.00 89.31 93 LEU A CA 1
ATOM 629 C C . LEU A 1 93 ? 1.381 12.964 -5.477 1.00 89.31 93 LEU A C 1
ATOM 631 O O . LEU A 1 93 ? 2.214 13.790 -5.870 1.00 89.31 93 LEU A O 1
ATOM 635 N N . ASN A 1 94 ? 0.098 13.287 -5.324 1.00 91.44 94 ASN A N 1
ATOM 636 C CA . ASN A 1 94 ? -0.437 14.598 -5.676 1.00 91.44 94 ASN A CA 1
ATOM 637 C C . ASN A 1 94 ? -1.628 15.026 -4.786 1.00 91.44 94 ASN A C 1
ATOM 639 O O . ASN A 1 94 ? -1.898 14.473 -3.722 1.00 91.44 94 ASN A O 1
ATOM 643 N N . PHE A 1 95 ? -2.341 16.082 -5.195 1.00 94.12 95 PHE A N 1
ATOM 644 C CA . PHE A 1 95 ? -3.492 16.609 -4.455 1.00 94.12 95 PHE A CA 1
ATOM 645 C C . PHE A 1 95 ? -4.622 15.582 -4.250 1.00 94.12 95 PHE A C 1
ATOM 647 O O . PHE A 1 95 ? -5.338 15.649 -3.248 1.00 94.12 95 PHE A O 1
ATOM 654 N N . PHE A 1 96 ? -4.794 14.637 -5.174 1.00 95.00 96 PHE A N 1
ATOM 655 C CA . PHE A 1 96 ? -5.822 13.609 -5.088 1.00 95.00 96 PHE A CA 1
ATOM 656 C C . PHE A 1 96 ? -5.599 12.683 -3.888 1.00 95.00 96 PHE A C 1
ATOM 658 O O . PHE A 1 96 ? -6.573 12.394 -3.194 1.00 95.00 96 PHE A O 1
ATOM 665 N N . ASP A 1 97 ? -4.355 12.352 -3.535 1.00 93.06 97 ASP A N 1
ATOM 666 C CA . ASP A 1 97 ? -4.046 11.553 -2.340 1.00 93.06 97 ASP A CA 1
ATOM 667 C C . ASP A 1 97 ? -4.364 12.288 -1.044 1.00 93.06 97 ASP A C 1
ATOM 669 O O . ASP A 1 97 ? -4.938 11.724 -0.115 1.00 93.06 97 ASP A O 1
ATOM 673 N N . VAL A 1 98 ? -4.065 13.588 -0.999 1.00 94.56 98 VAL A N 1
ATOM 674 C CA . VAL A 1 98 ? -4.423 14.439 0.141 1.00 94.56 98 VAL A CA 1
ATOM 675 C C . VAL A 1 98 ? -5.944 14.490 0.295 1.00 94.56 98 VAL A C 1
ATOM 677 O O . VAL A 1 98 ? -6.472 14.343 1.397 1.00 94.56 98 VAL A O 1
ATOM 680 N N . SER A 1 99 ? -6.676 14.650 -0.810 1.00 95.25 99 SER A N 1
ATOM 681 C CA . SER A 1 99 ? -8.142 14.647 -0.785 1.00 95.25 99 SER A CA 1
ATOM 682 C C . SER A 1 99 ? -8.725 13.287 -0.369 1.00 95.25 99 SER A C 1
ATOM 684 O O . SER A 1 99 ? -9.718 13.239 0.368 1.00 95.25 99 SER A O 1
ATOM 686 N N . ALA A 1 100 ? -8.082 12.186 -0.771 1.00 94.81 100 ALA A N 1
ATOM 687 C CA . ALA A 1 100 ? -8.440 10.831 -0.373 1.00 94.81 100 ALA A CA 1
ATOM 688 C C . ALA A 1 100 ? -8.197 10.614 1.128 1.00 94.81 100 ALA A C 1
ATOM 690 O O . ALA A 1 100 ? -9.088 10.115 1.817 1.00 94.81 100 ALA A O 1
ATOM 691 N N . PHE A 1 101 ? -7.065 11.091 1.659 1.00 95.12 101 PHE A N 1
ATOM 692 C CA . PHE A 1 101 ? -6.759 11.056 3.090 1.00 95.12 101 PHE A CA 1
ATOM 693 C C . PHE A 1 101 ? -7.804 11.828 3.900 1.00 95.12 101 PHE A C 1
ATOM 695 O O . PHE A 1 101 ? -8.370 11.286 4.845 1.00 95.12 101 PHE A O 1
ATOM 702 N N . LEU A 1 102 ? -8.137 13.064 3.505 1.00 95.12 102 LEU A N 1
ATOM 703 C CA . LEU A 1 102 ? -9.156 13.866 4.198 1.00 95.12 102 LEU A CA 1
ATOM 704 C C . LEU A 1 102 ? -10.534 13.189 4.177 1.00 95.12 102 LEU A C 1
ATOM 706 O O . LEU A 1 102 ? -11.281 13.260 5.155 1.00 95.12 102 LEU A O 1
ATOM 710 N N . THR A 1 103 ? -10.884 12.534 3.070 1.00 96.06 103 THR A N 1
ATOM 711 C CA . THR A 1 103 ? -12.142 11.787 2.955 1.00 96.06 103 THR A CA 1
ATOM 712 C C . THR A 1 103 ? -12.145 10.583 3.897 1.00 96.06 103 THR A C 1
ATOM 714 O O . THR A 1 103 ? -13.107 10.388 4.640 1.00 96.06 103 THR A O 1
ATOM 717 N N . ALA A 1 104 ? -11.054 9.815 3.922 1.00 94.62 104 ALA A N 1
ATOM 718 C CA . ALA A 1 104 ? -10.882 8.667 4.805 1.00 94.62 104 ALA A CA 1
ATOM 719 C C . ALA A 1 104 ? -10.888 9.062 6.291 1.00 94.62 104 ALA A C 1
ATOM 721 O O . ALA A 1 104 ? -11.571 8.423 7.090 1.00 94.62 104 ALA A O 1
ATOM 722 N N . TYR A 1 105 ? -10.204 10.152 6.643 1.00 94.62 105 TYR A N 1
ATOM 723 C CA . TYR A 1 105 ? -10.112 10.671 8.006 1.00 94.62 105 TYR A CA 1
ATOM 724 C C . TYR A 1 105 ? -11.486 11.101 8.544 1.00 94.62 105 TYR A C 1
ATOM 726 O O . TYR A 1 105 ? -11.868 10.732 9.652 1.00 94.62 105 TYR A O 1
ATOM 734 N N . ASN A 1 106 ? -12.289 11.810 7.739 1.00 94.06 106 ASN A N 1
ATOM 735 C CA . ASN A 1 106 ? -13.659 12.182 8.122 1.00 94.06 106 ASN A CA 1
ATOM 736 C C . ASN A 1 106 ? -14.606 10.974 8.221 1.00 94.06 106 ASN A C 1
ATOM 738 O O . ASN A 1 106 ? -15.568 11.008 8.986 1.00 94.06 106 ASN A O 1
ATOM 742 N N . ALA A 1 107 ? -14.343 9.915 7.453 1.00 95.12 107 ALA A N 1
ATOM 743 C CA . ALA A 1 107 ? -15.098 8.668 7.499 1.00 95.12 107 ALA A CA 1
ATOM 744 C C . ALA A 1 107 ? -14.632 7.708 8.612 1.00 95.12 107 ALA A C 1
ATOM 746 O O . ALA A 1 107 ? -15.211 6.629 8.737 1.00 95.12 107 ALA A O 1
ATOM 747 N N . MET A 1 108 ? -13.601 8.071 9.393 1.00 90.94 108 MET A N 1
ATOM 748 C CA . MET A 1 108 ? -12.936 7.188 10.367 1.00 90.94 108 MET A CA 1
ATOM 749 C C . MET A 1 108 ? -12.514 5.847 9.744 1.00 90.94 108 MET A C 1
ATOM 751 O O . MET A 1 108 ? -12.617 4.784 10.358 1.00 90.94 108 MET A O 1
ATOM 755 N N . ASN A 1 109 ? -12.094 5.882 8.479 1.00 92.94 109 ASN A N 1
ATOM 756 C CA . ASN A 1 109 ? -11.644 4.695 7.770 1.00 92.94 109 ASN A CA 1
ATOM 757 C C . ASN A 1 109 ? -10.241 4.313 8.277 1.00 92.94 109 ASN A C 1
ATOM 759 O O . ASN A 1 109 ? -9.373 5.182 8.250 1.00 92.94 109 ASN A O 1
ATOM 763 N N . PRO A 1 110 ? -9.981 3.045 8.655 1.00 90.44 110 PRO A N 1
ATOM 764 C CA . PRO A 1 110 ? -8.668 2.577 9.114 1.00 90.44 110 PRO A CA 1
ATOM 765 C C . PRO A 1 110 ? -7.480 2.932 8.210 1.00 90.44 110 PRO A C 1
ATOM 767 O O . PRO A 1 110 ? -6.362 3.003 8.694 1.00 90.44 110 PRO A O 1
ATOM 770 N N . VAL A 1 111 ? -7.694 3.203 6.917 1.00 87.81 111 VAL A N 1
ATOM 771 C CA . VAL A 1 111 ? -6.625 3.677 6.016 1.00 87.81 111 VAL A CA 1
ATOM 772 C C . VAL A 1 111 ? -6.062 5.056 6.403 1.00 87.81 111 VAL A C 1
ATOM 774 O O . VAL A 1 111 ? -4.967 5.413 5.985 1.00 87.81 111 VAL A O 1
ATOM 777 N N . ALA A 1 112 ? -6.802 5.846 7.187 1.00 92.06 112 ALA A N 1
ATOM 778 C CA . ALA A 1 112 ? -6.351 7.134 7.705 1.00 92.06 112 ALA A CA 1
ATOM 779 C C . ALA A 1 112 ? -5.587 7.028 9.040 1.00 92.06 112 ALA A C 1
ATOM 781 O O . ALA A 1 112 ? -5.062 8.043 9.484 1.00 92.06 112 ALA A O 1
ATOM 782 N N . ASP A 1 113 ? -5.519 5.841 9.657 1.00 93.56 113 ASP A N 1
ATOM 783 C CA . ASP A 1 113 ? -4.687 5.557 10.835 1.00 93.56 113 ASP A CA 1
ATOM 784 C C . ASP A 1 113 ? -3.261 5.240 10.358 1.00 93.56 113 ASP A C 1
ATOM 786 O O . ASP A 1 113 ? -2.906 4.099 10.054 1.00 93.56 113 ASP A O 1
ATOM 790 N N . PHE A 1 114 ? -2.462 6.292 10.180 1.00 89.44 114 PHE A N 1
ATOM 791 C CA . PHE A 1 114 ? -1.150 6.207 9.532 1.00 89.44 114 PHE A CA 1
ATOM 792 C C . PHE A 1 114 ? -0.044 5.765 10.487 1.00 89.44 114 PHE A C 1
ATOM 794 O O . PHE A 1 114 ? 1.011 5.314 10.034 1.00 89.44 114 PHE A O 1
ATOM 801 N N . ASN A 1 115 ? -0.251 5.922 11.795 1.00 89.56 115 ASN A N 1
ATOM 802 C CA . ASN A 1 115 ? 0.690 5.454 12.808 1.00 89.56 115 ASN A CA 1
ATOM 803 C C . ASN A 1 115 ? 0.279 4.099 13.424 1.00 89.56 115 ASN A C 1
ATOM 805 O O . ASN A 1 115 ? 1.095 3.494 14.124 1.00 89.56 115 ASN A O 1
ATOM 809 N N . GLY A 1 116 ? -0.927 3.604 13.122 1.00 90.19 116 GLY A N 1
ATOM 810 C CA . GLY A 1 116 ? -1.447 2.307 13.548 1.00 90.19 116 GLY A CA 1
ATOM 811 C C . GLY A 1 116 ? -1.858 2.262 15.019 1.00 90.19 116 GLY A C 1
ATOM 812 O O . GLY A 1 116 ? -1.819 1.186 15.622 1.00 90.19 116 GLY A O 1
ATOM 813 N N . ASP A 1 117 ? -2.172 3.411 15.627 1.00 92.12 117 ASP A N 1
ATOM 814 C CA . ASP A 1 117 ? -2.481 3.522 17.057 1.00 92.12 117 ASP A CA 1
ATOM 815 C C . ASP A 1 117 ? -3.980 3.371 17.387 1.00 92.12 117 ASP A C 1
ATOM 817 O O . ASP A 1 117 ? -4.358 3.294 18.563 1.00 92.12 117 ASP A O 1
ATOM 821 N N . GLY A 1 118 ? -4.831 3.277 16.361 1.00 90.94 118 GLY A N 1
ATOM 822 C CA . GLY A 1 118 ? -6.277 3.120 16.474 1.00 90.94 118 GLY A CA 1
ATOM 823 C C . GLY A 1 118 ? -7.048 4.410 16.769 1.00 90.94 118 GLY A C 1
ATOM 824 O O . GLY A 1 118 ? -8.271 4.348 16.921 1.00 90.94 118 GLY A O 1
ATOM 825 N N . ASN A 1 119 ? -6.388 5.570 16.859 1.00 94.06 119 ASN A N 1
ATOM 826 C CA . ASN A 1 119 ? -7.011 6.864 17.136 1.00 94.06 119 ASN A CA 1
ATOM 827 C C . ASN A 1 119 ? -6.720 7.880 16.027 1.00 94.06 119 ASN A C 1
ATOM 829 O O . ASN A 1 119 ? -5.633 8.433 15.972 1.00 94.06 119 ASN A O 1
ATOM 833 N N . PHE A 1 120 ? -7.745 8.279 15.273 1.00 93.94 120 PHE A N 1
ATOM 834 C CA . PHE A 1 120 ? -7.643 9.318 14.239 1.00 93.94 120 PHE A CA 1
ATOM 835 C C . PHE A 1 120 ? -7.401 10.710 14.839 1.00 93.94 120 PHE A C 1
ATOM 837 O O . PHE A 1 120 ? -8.335 11.380 15.300 1.00 93.94 120 PHE A O 1
ATOM 844 N N . ASN A 1 121 ? -6.145 11.147 14.869 1.00 94.38 121 ASN A N 1
ATOM 845 C CA . ASN A 1 121 ? -5.739 12.401 15.490 1.00 94.38 121 ASN A CA 1
ATOM 846 C C . ASN A 1 121 ? -4.606 13.117 14.717 1.00 94.38 121 ASN A C 1
ATOM 848 O O . ASN A 1 121 ? -4.257 12.786 13.586 1.00 94.38 121 ASN A O 1
ATOM 852 N N . PHE A 1 122 ? -4.037 14.168 15.318 1.00 94.94 122 PHE A N 1
ATOM 853 C CA . PHE A 1 122 ? -2.957 14.956 14.713 1.00 94.94 122 PHE A CA 1
ATOM 854 C C . PHE A 1 122 ? -1.723 14.117 14.327 1.00 94.94 122 PHE A C 1
ATOM 856 O O . PHE A 1 122 ? -1.033 14.450 13.360 1.00 94.94 122 PHE A O 1
ATOM 863 N N . PHE A 1 123 ? -1.438 13.042 15.061 1.00 96.12 123 PHE A N 1
ATOM 864 C CA . PHE A 1 123 ? -0.299 12.176 14.794 1.00 96.12 123 PHE A CA 1
ATOM 865 C C . PHE A 1 123 ? -0.429 11.461 13.444 1.00 96.12 123 PHE A C 1
ATOM 867 O O . PHE A 1 123 ? 0.571 11.413 12.726 1.00 96.12 123 PHE A O 1
ATOM 874 N N . ASP A 1 124 ? -1.633 11.063 13.023 1.00 94.38 124 ASP A N 1
ATOM 875 C CA . ASP A 1 124 ? -1.879 10.492 11.689 1.00 94.38 124 ASP A CA 1
ATOM 876 C C . ASP A 1 124 ? -1.606 11.485 10.575 1.00 94.38 124 ASP A C 1
ATOM 878 O O . ASP A 1 124 ? -0.931 11.173 9.598 1.00 94.38 124 ASP A O 1
ATOM 882 N N . VAL A 1 125 ? -2.076 12.721 10.747 1.00 94.62 125 VAL A N 1
ATOM 883 C CA . VAL A 1 125 ? -1.838 13.796 9.779 1.00 94.62 125 VAL A CA 1
ATOM 884 C C . VAL A 1 125 ? -0.337 14.054 9.646 1.00 94.62 125 VAL A C 1
ATOM 886 O O . VAL A 1 125 ? 0.184 14.204 8.542 1.00 94.62 125 VAL A O 1
ATOM 889 N N . SER A 1 126 ? 0.385 14.077 10.769 1.00 94.12 126 SER A N 1
ATOM 890 C CA . SER A 1 126 ? 1.835 14.270 10.760 1.00 94.12 126 SER A CA 1
ATOM 891 C C . SER A 1 126 ? 2.584 13.096 10.116 1.00 94.12 126 SER A C 1
ATOM 893 O O . SER A 1 126 ? 3.562 13.322 9.405 1.00 94.12 126 SER A O 1
ATOM 895 N N . ALA A 1 127 ? 2.113 11.862 10.316 1.00 92.94 127 ALA A N 1
ATOM 896 C CA . ALA A 1 127 ? 2.681 10.658 9.723 1.00 92.94 127 ALA A CA 1
ATOM 897 C C . ALA A 1 127 ? 2.410 10.591 8.210 1.00 92.94 127 ALA A C 1
ATOM 899 O O . ALA A 1 127 ? 3.331 10.319 7.437 1.00 92.94 127 ALA A O 1
ATOM 900 N N . PHE A 1 128 ? 1.201 10.954 7.771 1.00 93.56 128 PHE A N 1
ATOM 901 C CA . PHE A 1 128 ? 0.861 11.119 6.358 1.00 93.56 128 PHE A CA 1
ATOM 902 C C . PHE A 1 128 ? 1.771 12.147 5.681 1.00 93.56 128 PHE A C 1
ATOM 904 O O . PHE A 1 128 ? 2.352 11.861 4.640 1.00 93.56 128 PHE A O 1
ATOM 911 N N . LEU A 1 129 ? 1.965 13.326 6.284 1.00 92.56 129 LEU A N 1
ATOM 912 C CA . LEU A 1 129 ? 2.835 14.363 5.716 1.00 92.56 129 LEU A CA 1
ATOM 913 C C . LEU A 1 129 ? 4.308 13.939 5.656 1.00 92.56 129 LEU A C 1
ATOM 915 O O . LEU A 1 129 ? 5.009 14.301 4.711 1.00 92.56 129 LEU A O 1
ATOM 919 N N . GLN A 1 130 ? 4.785 13.167 6.635 1.00 91.00 130 GLN A N 1
ATOM 920 C CA . GLN A 1 130 ? 6.126 12.581 6.586 1.00 91.00 130 GLN A CA 1
ATOM 921 C C . GLN A 1 130 ? 6.249 11.597 5.420 1.00 91.00 130 GLN A C 1
ATOM 923 O O . GLN A 1 130 ? 7.197 11.706 4.646 1.00 91.00 130 GLN A O 1
ATOM 928 N N . ALA A 1 131 ? 5.276 10.699 5.246 1.00 89.00 131 ALA A N 1
ATOM 929 C CA . ALA A 1 131 ? 5.228 9.780 4.111 1.00 89.00 131 ALA A CA 1
ATOM 930 C C . ALA A 1 131 ? 5.148 10.522 2.766 1.00 89.00 131 ALA A C 1
ATOM 932 O O . ALA A 1 131 ? 5.890 10.204 1.842 1.00 89.00 131 ALA A O 1
ATOM 933 N N . TYR A 1 132 ? 4.334 11.574 2.688 1.00 90.25 132 TYR A N 1
ATOM 934 C CA . TYR A 1 132 ? 4.196 12.425 1.510 1.00 90.25 132 TYR A CA 1
ATOM 935 C C . TYR A 1 132 ? 5.524 13.109 1.146 1.00 90.25 132 TYR A C 1
ATOM 937 O O . TYR A 1 132 ? 5.924 13.139 -0.014 1.00 90.25 132 TYR A O 1
ATOM 945 N N . ASN A 1 133 ? 6.258 13.624 2.137 1.00 88.00 133 ASN A N 1
ATOM 946 C CA . ASN A 1 133 ? 7.529 14.313 1.905 1.00 88.00 133 ASN A CA 1
ATOM 947 C C . ASN A 1 133 ? 8.711 13.359 1.648 1.00 88.00 133 ASN A C 1
ATOM 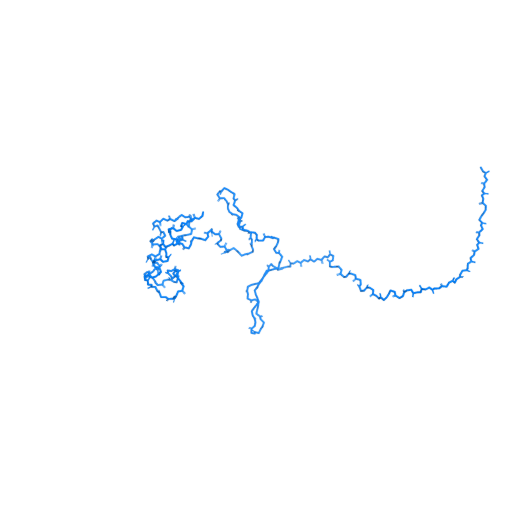949 O O . ASN A 1 133 ? 9.722 13.785 1.092 1.00 88.00 133 ASN A O 1
ATOM 953 N N . MET A 1 134 ? 8.601 12.084 2.041 1.00 84.31 134 MET A N 1
ATOM 954 C CA . MET A 1 134 ? 9.542 11.036 1.621 1.00 84.31 134 MET A CA 1
ATOM 955 C C . MET A 1 134 ? 9.387 10.690 0.135 1.00 84.31 134 MET A C 1
ATOM 957 O O . MET A 1 134 ? 10.357 10.256 -0.485 1.00 84.31 134 MET A O 1
ATOM 961 N N . GLY A 1 135 ? 8.212 10.956 -0.441 1.00 77.75 135 GLY A N 1
ATOM 962 C CA . GLY A 1 135 ? 7.927 10.742 -1.852 1.00 77.75 135 GLY A CA 1
ATOM 963 C C . GLY A 1 135 ? 7.793 9.268 -2.230 1.00 77.75 135 GLY A C 1
ATOM 964 O O . GLY A 1 135 ? 7.874 8.369 -1.393 1.00 77.75 135 GLY A O 1
ATOM 965 N N . CYS A 1 136 ? 7.575 9.049 -3.523 1.00 74.06 136 CYS A N 1
ATOM 966 C CA . CYS A 1 136 ? 7.447 7.731 -4.126 1.00 74.06 136 CYS A CA 1
ATOM 967 C C . CYS A 1 136 ? 8.676 7.380 -4.978 1.00 74.06 136 CYS A C 1
ATOM 969 O O . CYS A 1 136 ? 9.140 8.263 -5.704 1.00 74.06 136 CYS A O 1
ATOM 971 N N . PRO A 1 137 ? 9.215 6.145 -4.882 1.00 65.25 137 PRO A N 1
ATOM 972 C CA . PRO A 1 137 ? 10.280 5.637 -5.752 1.00 65.25 137 PRO A CA 1
ATOM 973 C C . PRO A 1 137 ? 9.937 5.622 -7.242 1.00 65.25 137 PR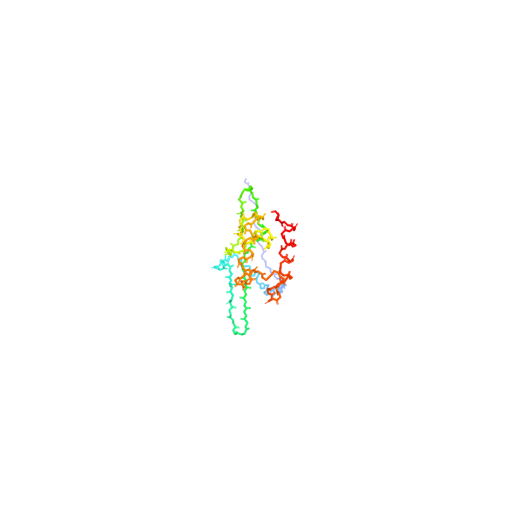O A C 1
ATOM 975 O O . PRO A 1 137 ? 8.763 5.351 -7.579 1.00 65.25 137 PRO A O 1
#

pLDDT: mean 71.73, std 17.3, range [40.41, 96.12]

Foldseek 3Di:
DDDDDDDDDDDDDDDDPPPPPPPVPPPDCPDDDDPDQWDFFPDDPPDTDTDGPDDPDQDQWDDDPPDTDRDDPDPPPPPQPPQLQCPVSPQDLDPVSVVVLVVCLVVVNCSLVQVNPSDSDPVSVVSSVVSSVVGGD

Secondary structure (DSSP, 8-state):
--PPPP--------------------------------EEEEEETTEEEEE-S--S---S-EEETTEEE--SS-TT---S---TT--SSSS--SHHHHHHHHHHHHTT-GGG-SSSSS--SHHHHHHHHHHHHH---

Radius of gyration: 33.81 Å; Cα contacts (8 Å, |Δi|>4): 99; chains: 1; bounding box: 63×92×58 Å

Solvent-accessible surface area (backbone atoms only — not comparable to full-atom values): 9443 Å² total; per-residue (Å²): 144,84,87,82,83,89,83,89,83,87,86,86,89,82,86,80,79,73,78,75,61,82,71,74,64,86,83,68,81,87,73,85,83,83,93,59,71,54,47,84,66,48,69,60,88,98,43,75,47,65,53,68,58,84,74,85,74,74,58,77,68,46,73,59,88,97,46,74,51,74,69,70,95,64,92,73,78,75,72,58,64,86,35,86,43,44,68,77,72,80,85,65,83,49,71,66,22,56,52,46,42,54,53,27,49,76,65,71,35,72,86,35,39,58,77,69,80,83,64,87,46,73,64,19,56,52,42,40,52,52,42,50,74,69,47,70,124

Mean predicted aligned error: 18.98 Å

Sequence (137 aa):
MKYTPAMIASLALLSTAALAGPSGGAFEITWYTIDAGGTNGSTGGAFELSGTIGQPDAGAVMTGGQFSLSGGFWPGVNNAPACPADLTGDGMLNFFDVSAFLTAYNAMNPVADFNGDGNFNFFDVSAFLQAYNMGCP